Protein AF-A0A376UEA5-F1 (afdb_monomer)

Radius of gyration: 13.56 Å; Cα contacts (8 Å, |Δi|>4): 111; chains: 1; bounding box: 34×28×34 Å

InterPro domains:
  IPR027417 P-loop containing nucleoside triphosphate hydrolase [G3DSA:3.40.50.300] (2-111)
  IPR046453 Phage terminase large subunit GpA, ATPase domain [PF05876] (21-104)
  IPR051220 Tail Fiber Assembly Chaperone [PTHR34413] (2-104)

Secondary structure (DSSP, 8-state):
--HHHHHHHH-EE-GGGSSS-EE----HHHHHHHHHHH-TT---------TTSSHHHHHHHHHHHHHHHH--------SSHHHHHHHIIIIIHHHHHHSHHHHHHTTT-----

Mean predicted aligned error: 4.49 Å

Sequence (113 aa):
MTAVEWADQNYYLPKESSYGEGEWKTLPFQIAIMNCMGNDQVRTVNLIKSARVGYTKMLLGVVGYFIEHKSRNSLLFQPTDSAAEDFMKSHVEATIRNVPCLKDLSHGWVVTS

Organism: Escherichia coli (NCBI:txid562)

Solvent-accessible surface area (backbone atoms only — not comparable to full-atom values): 6962 Å² total; per-residue (Å²): 136,51,27,49,61,45,22,55,74,54,34,44,37,43,62,91,65,37,101,57,63,47,78,41,72,81,50,83,81,46,46,63,56,37,36,48,68,56,32,88,89,48,91,76,86,89,80,92,78,74,84,92,73,54,60,71,56,50,52,51,32,35,48,52,42,36,53,77,75,59,77,53,95,78,86,87,86,54,99,41,69,67,56,37,45,51,42,41,62,48,47,51,52,40,40,35,69,62,17,63,72,49,39,70,71,46,75,85,66,82,84,77,123

Foldseek 3Di:
DALQVQQQVFFWDFPLADPDTGRDDQDPVLVVVLRLLLDPVRPDDDDDDDPPPCVLVSVLSSVVVCVQPPVDDDDDDDPDPVVVVCCCVRPVVSGCVRGVSSVVSCVPDDPDD

Structure (mmCIF, N/CA/C/O backbone):
data_AF-A0A376UEA5-F1
#
_entry.id   AF-A0A376UEA5-F1
#
loop_
_atom_site.group_PDB
_atom_site.id
_atom_site.type_symbol
_atom_site.label_atom_id
_atom_site.label_alt_id
_atom_site.label_comp_id
_atom_site.label_asym_id
_atom_site.label_entity_id
_atom_site.label_seq_id
_atom_site.pdbx_PDB_ins_code
_atom_site.Cartn_x
_atom_site.Cartn_y
_atom_site.Cartn_z
_atom_site.occupancy
_atom_site.B_iso_or_equiv
_atom_site.auth_seq_id
_atom_site.auth_comp_id
_atom_site.auth_asym_id
_atom_site.auth_atom_id
_atom_site.pdbx_PDB_model_num
ATOM 1 N N . MET A 1 1 ? -14.575 1.696 8.497 1.00 88.56 1 MET A N 1
ATOM 2 C CA . MET A 1 1 ? -13.455 2.487 7.965 1.00 88.56 1 MET A CA 1
ATOM 3 C C . MET A 1 1 ? -12.940 1.844 6.689 1.00 88.56 1 MET A C 1
ATOM 5 O O . MET A 1 1 ? -12.747 0.628 6.655 1.00 88.56 1 MET A O 1
ATOM 9 N N . THR A 1 2 ? -12.791 2.646 5.643 1.00 95.38 2 THR A N 1
ATOM 10 C CA . THR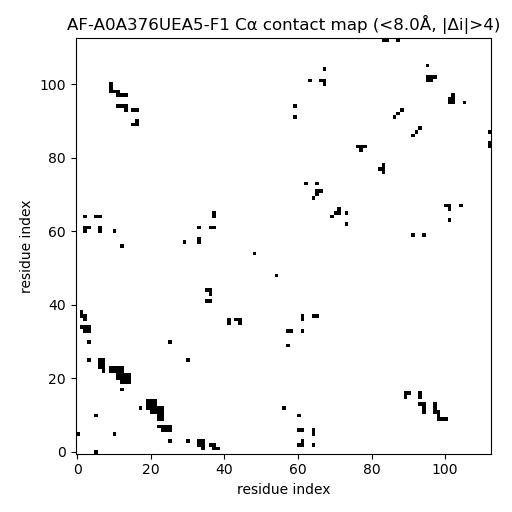 A 1 2 ? -12.214 2.275 4.346 1.00 95.38 2 THR A CA 1
ATOM 11 C C . THR A 1 2 ? -10.689 2.412 4.363 1.00 95.38 2 THR A C 1
ATOM 13 O O . THR A 1 2 ? -10.127 3.027 5.268 1.00 95.38 2 THR A O 1
ATOM 16 N N . ALA A 1 3 ? -10.006 1.856 3.358 1.00 95.69 3 ALA A N 1
ATOM 17 C CA . ALA A 1 3 ? -8.550 1.969 3.260 1.00 95.69 3 ALA A CA 1
ATOM 18 C C . ALA A 1 3 ? -8.085 3.424 3.073 1.00 95.69 3 ALA A C 1
ATOM 20 O O . ALA A 1 3 ? -7.045 3.802 3.602 1.00 95.69 3 ALA A O 1
ATOM 21 N N . VAL A 1 4 ? -8.861 4.244 2.353 1.00 97.75 4 VAL A N 1
ATOM 22 C CA . VAL A 1 4 ? -8.577 5.678 2.174 1.00 97.75 4 VAL A CA 1
ATOM 23 C C . VAL A 1 4 ? -8.725 6.440 3.484 1.00 97.75 4 VAL A C 1
ATOM 25 O O . VAL A 1 4 ? -7.805 7.149 3.869 1.00 97.75 4 VAL A O 1
ATOM 28 N N . GLU A 1 5 ? -9.844 6.250 4.191 1.00 97.12 5 GLU A N 1
ATOM 29 C CA . GLU A 1 5 ? -10.076 6.902 5.489 1.00 97.12 5 GLU A CA 1
ATOM 30 C C . GLU A 1 5 ? -8.965 6.565 6.485 1.00 97.12 5 GLU A C 1
ATOM 32 O O . GLU A 1 5 ? -8.466 7.450 7.172 1.00 97.12 5 GLU A O 1
ATOM 37 N N . TRP A 1 6 ? -8.537 5.301 6.521 1.00 96.00 6 TRP A N 1
ATOM 38 C CA . TRP A 1 6 ? -7.428 4.884 7.369 1.00 96.00 6 TRP A CA 1
ATOM 39 C C . TRP A 1 6 ? -6.109 5.547 6.965 1.00 96.00 6 TRP A C 1
ATOM 41 O O . TRP A 1 6 ? -5.380 6.034 7.828 1.00 96.00 6 TRP A O 1
ATOM 51 N N . ALA A 1 7 ? -5.801 5.575 5.665 1.00 96.50 7 ALA A N 1
ATOM 52 C CA . ALA A 1 7 ? -4.549 6.131 5.171 1.00 96.50 7 ALA A CA 1
ATOM 53 C C . ALA A 1 7 ? -4.460 7.644 5.409 1.00 96.50 7 ALA A C 1
ATOM 55 O O . ALA A 1 7 ? -3.429 8.115 5.872 1.00 96.50 7 ALA A O 1
ATOM 56 N N . ASP A 1 8 ? -5.535 8.392 5.156 1.00 96.44 8 ASP A N 1
ATOM 57 C CA . ASP A 1 8 ? -5.577 9.839 5.400 1.00 96.44 8 ASP A CA 1
ATOM 58 C C . ASP A 1 8 ? -5.491 10.191 6.899 1.00 96.44 8 ASP A C 1
ATOM 60 O O . ASP A 1 8 ? -5.098 11.300 7.243 1.00 96.44 8 ASP A O 1
ATOM 64 N N . GLN A 1 9 ? -5.849 9.265 7.797 1.00 95.25 9 GLN A N 1
ATOM 65 C CA . GLN A 1 9 ? -5.773 9.472 9.250 1.00 95.25 9 GLN A CA 1
ATOM 66 C C . GLN A 1 9 ? -4.441 9.035 9.870 1.00 95.25 9 GLN A C 1
ATOM 68 O O . GLN A 1 9 ? -4.008 9.633 10.850 1.00 95.25 9 GLN A O 1
ATOM 73 N N . ASN A 1 10 ? -3.814 7.978 9.345 1.00 93.62 10 ASN A N 1
ATOM 74 C CA . ASN A 1 10 ? -2.708 7.296 10.029 1.00 93.62 10 ASN A CA 1
ATOM 75 C C . ASN A 1 10 ? -1.412 7.251 9.218 1.00 93.62 10 ASN A C 1
ATOM 77 O O . ASN A 1 10 ? -0.335 7.070 9.787 1.00 93.62 10 ASN A O 1
ATOM 81 N N . TYR A 1 11 ? -1.485 7.351 7.889 1.00 92.62 11 TYR A N 1
ATOM 82 C CA . TYR A 1 11 ? -0.335 7.080 7.041 1.00 92.62 11 TYR A CA 1
ATOM 83 C C . TYR A 1 11 ? 0.574 8.307 6.925 1.00 92.62 11 TYR A C 1
ATOM 85 O O . TYR A 1 11 ? 0.144 9.407 6.578 1.00 92.62 11 TYR A O 1
ATOM 93 N N . TYR A 1 12 ? 1.865 8.098 7.171 1.00 90.31 12 TYR A N 1
ATOM 94 C CA . TYR A 1 12 ? 2.893 9.127 7.075 1.00 90.31 12 TYR A CA 1
ATOM 95 C C . TYR A 1 12 ? 3.890 8.770 5.975 1.00 90.31 12 TYR A C 1
ATOM 97 O O . TYR A 1 12 ? 4.299 7.615 5.842 1.00 90.31 12 TYR A O 1
ATOM 105 N N . LEU A 1 13 ? 4.284 9.755 5.172 1.00 89.94 13 LEU A N 1
ATOM 106 C CA . LEU A 1 13 ? 5.271 9.613 4.108 1.00 89.94 13 LEU A CA 1
ATOM 107 C C . LEU A 1 13 ? 6.688 9.747 4.686 1.00 89.94 13 LEU A C 1
ATOM 109 O O . LEU A 1 13 ? 7.088 10.859 5.034 1.00 89.94 13 LEU A O 1
ATOM 113 N N . PRO A 1 14 ? 7.484 8.658 4.748 1.00 81.31 14 PRO A N 1
ATOM 114 C CA . PRO A 1 14 ? 8.836 8.719 5.295 1.00 81.31 14 PRO A CA 1
ATOM 115 C C . PRO A 1 14 ? 9.752 9.532 4.384 1.00 81.31 14 PRO A C 1
ATOM 117 O O . PRO A 1 14 ? 9.728 9.332 3.162 1.00 81.31 14 PRO A O 1
ATOM 120 N N . LYS A 1 15 ? 10.592 10.388 4.970 1.00 81.06 15 LYS A N 1
ATOM 121 C CA . LYS A 1 15 ? 11.553 11.232 4.247 1.00 81.06 15 LYS A CA 1
ATOM 122 C C . LYS A 1 15 ? 12.559 10.419 3.440 1.00 81.06 15 LYS A C 1
ATOM 124 O O . LYS A 1 15 ? 12.879 10.785 2.314 1.00 81.06 15 LYS A O 1
ATOM 129 N N . GLU A 1 16 ? 13.028 9.300 3.989 1.00 77.31 16 GLU A N 1
ATOM 130 C CA . GLU A 1 16 ? 14.011 8.429 3.341 1.00 77.31 16 GLU A CA 1
ATOM 131 C C . GLU A 1 16 ? 13.506 7.776 2.046 1.00 77.31 16 GLU A C 1
ATOM 133 O O . GLU A 1 16 ? 14.310 7.312 1.241 1.00 77.31 16 GLU A O 1
ATOM 138 N N . SER A 1 17 ? 12.188 7.731 1.820 1.00 76.12 17 SER A N 1
ATOM 139 C CA . SER A 1 17 ? 11.618 6.987 0.693 1.00 76.12 17 SER A CA 1
ATOM 140 C C . SER A 1 17 ? 10.449 7.670 -0.006 1.00 76.12 17 SER A C 1
ATOM 142 O O . SER A 1 17 ? 9.648 7.013 -0.685 1.00 76.12 17 SER A O 1
ATOM 144 N N . SER A 1 18 ? 10.344 8.988 0.157 1.00 76.00 18 SER A N 1
ATOM 145 C CA . SER A 1 18 ? 9.308 9.828 -0.445 1.00 76.00 18 SER A CA 1
ATOM 146 C C . SER A 1 18 ? 9.922 11.137 -0.942 1.00 76.00 18 SER A C 1
ATOM 148 O O . SER A 1 18 ? 10.850 11.664 -0.340 1.00 76.00 18 SER A O 1
ATOM 150 N N . TYR A 1 19 ? 9.389 11.687 -2.038 1.00 71.56 19 TYR A N 1
ATOM 151 C CA . TYR A 1 19 ? 9.828 12.994 -2.555 1.00 71.56 19 TYR A CA 1
ATOM 152 C C . TYR A 1 19 ? 9.456 14.162 -1.625 1.00 71.56 19 TYR A C 1
ATOM 154 O O . TYR A 1 19 ? 10.072 15.221 -1.701 1.00 71.56 19 TYR A O 1
ATOM 162 N N . GLY A 1 20 ? 8.456 13.967 -0.763 1.00 75.31 20 GLY A N 1
ATOM 163 C CA . GLY A 1 20 ? 8.074 14.877 0.310 1.00 75.31 20 GLY A CA 1
ATOM 164 C C . GLY A 1 20 ? 7.757 14.082 1.573 1.00 75.31 20 GLY A C 1
ATOM 165 O O . GLY A 1 20 ? 7.213 12.980 1.486 1.00 75.31 20 GLY A O 1
ATOM 166 N N . GLU A 1 21 ? 8.138 14.638 2.717 1.00 83.56 21 GLU A N 1
ATOM 167 C CA . GLU A 1 21 ? 7.830 14.129 4.055 1.00 83.56 21 GLU A CA 1
ATOM 168 C C . GLU A 1 21 ? 6.534 14.775 4.558 1.00 83.56 21 GLU A C 1
ATOM 170 O O . GLU A 1 21 ? 6.292 15.956 4.290 1.00 83.56 21 GLU A O 1
ATOM 175 N N . GLY A 1 22 ? 5.701 14.014 5.268 1.00 87.75 22 GLY A N 1
ATOM 176 C CA . GLY A 1 22 ? 4.481 14.544 5.873 1.00 87.75 22 GLY A CA 1
ATOM 177 C C . GLY A 1 22 ? 3.308 13.575 5.878 1.00 87.75 22 GLY A C 1
ATOM 178 O O . GLY A 1 22 ? 3.428 12.405 5.512 1.00 87.75 22 GLY A O 1
ATOM 179 N N . GLU A 1 23 ? 2.157 14.090 6.291 1.00 91.00 23 GLU A N 1
ATOM 180 C CA . GLU A 1 23 ? 0.898 13.348 6.293 1.00 91.00 23 GLU A CA 1
ATOM 181 C C . GLU A 1 23 ? 0.493 12.964 4.868 1.00 91.00 23 GLU A C 1
ATOM 183 O O . GLU A 1 23 ? 0.584 13.757 3.922 1.00 91.00 23 GLU A O 1
ATOM 188 N N . TRP A 1 24 ? 0.048 11.721 4.708 1.00 93.69 24 TRP A N 1
ATOM 189 C CA . TRP A 1 24 ? -0.541 11.284 3.457 1.00 93.69 24 TRP A CA 1
ATOM 190 C C . TRP A 1 24 ? -1.851 12.020 3.197 1.00 93.69 24 TRP A C 1
ATOM 192 O O . TRP A 1 24 ? -2.693 12.165 4.077 1.00 93.69 24 TRP A O 1
ATOM 202 N N . LYS A 1 25 ? -2.038 12.435 1.945 1.00 94.81 25 LYS A N 1
ATOM 203 C CA . LYS A 1 25 ? -3.314 12.945 1.459 1.00 94.81 25 LYS A CA 1
ATOM 204 C C . LYS A 1 25 ? -3.669 12.253 0.159 1.00 94.81 25 LYS A C 1
ATOM 206 O O . LYS A 1 25 ? -3.005 12.453 -0.861 1.00 94.81 25 LYS A O 1
ATOM 211 N N . THR A 1 26 ? -4.736 11.470 0.196 1.00 97.00 26 THR A N 1
ATOM 212 C CA . THR A 1 26 ? -5.215 10.724 -0.961 1.00 97.00 26 THR A CA 1
ATOM 213 C C . THR A 1 26 ? -5.643 11.686 -2.069 1.00 97.00 26 THR A C 1
ATOM 215 O O . THR A 1 26 ? -6.501 12.553 -1.891 1.00 97.00 26 THR A O 1
ATOM 218 N N . LEU A 1 27 ? -5.045 11.537 -3.251 1.00 96.62 27 LEU A N 1
ATOM 219 C CA . LEU A 1 27 ? -5.441 12.296 -4.435 1.00 96.62 27 LEU A CA 1
ATOM 220 C C . LEU A 1 27 ? -6.747 11.729 -5.016 1.00 96.62 27 LEU A C 1
ATOM 222 O O . LEU A 1 27 ? -6.969 10.521 -4.933 1.00 96.62 27 LEU A O 1
ATOM 226 N N . PRO A 1 28 ? -7.583 12.537 -5.700 1.00 97.56 28 PRO A N 1
ATOM 227 C CA . PRO A 1 28 ? -8.899 12.091 -6.170 1.00 97.56 28 PRO A CA 1
ATOM 228 C C . PRO A 1 28 ? -8.893 10.783 -6.978 1.00 97.56 28 PRO A C 1
ATOM 230 O O . PRO A 1 28 ? -9.752 9.928 -6.781 1.00 97.56 28 PRO A O 1
ATOM 233 N N . PHE A 1 29 ? -7.895 10.581 -7.845 1.00 95.94 29 PHE A N 1
ATOM 234 C CA . PHE A 1 29 ? -7.794 9.361 -8.656 1.00 95.94 29 PHE A CA 1
ATOM 235 C C . PHE A 1 29 ? -7.385 8.118 -7.847 1.00 95.94 29 PHE A C 1
ATOM 237 O O . PHE A 1 29 ? -7.646 6.995 -8.270 1.00 95.94 29 PHE A O 1
ATOM 244 N N . GLN A 1 30 ? -6.733 8.304 -6.698 1.00 97.69 30 GLN A N 1
ATOM 245 C CA . GLN A 1 30 ? -6.247 7.221 -5.844 1.00 97.69 30 GLN A CA 1
ATOM 246 C C . GLN A 1 30 ? -7.379 6.615 -5.007 1.00 97.69 30 GLN A C 1
ATOM 248 O O . GLN A 1 30 ? -7.320 5.431 -4.683 1.00 97.69 30 GLN A O 1
ATOM 253 N N . ILE A 1 31 ? -8.432 7.395 -4.720 1.00 97.94 31 ILE A N 1
ATOM 254 C CA . ILE A 1 31 ? -9.534 7.017 -3.822 1.00 97.94 31 ILE A CA 1
ATOM 255 C C . ILE A 1 31 ? -10.166 5.688 -4.241 1.00 97.94 31 ILE A C 1
ATOM 257 O O . ILE A 1 31 ? -10.224 4.739 -3.458 1.00 97.94 31 ILE A O 1
ATOM 261 N N . ALA A 1 32 ? -10.625 5.605 -5.493 1.00 97.50 32 ALA A N 1
ATOM 262 C CA . ALA A 1 32 ? -11.276 4.404 -6.003 1.00 97.50 32 ALA A CA 1
ATOM 263 C C . ALA A 1 32 ? -10.319 3.204 -6.001 1.00 97.50 32 ALA A C 1
ATOM 265 O O . ALA A 1 32 ? -10.698 2.118 -5.579 1.00 97.50 32 ALA A O 1
ATOM 266 N N . ILE A 1 33 ? -9.061 3.411 -6.402 1.00 97.81 33 ILE A N 1
ATOM 267 C CA . ILE A 1 33 ? -8.053 2.348 -6.485 1.00 97.81 33 ILE A CA 1
ATOM 268 C C . ILE A 1 33 ? -7.791 1.761 -5.092 1.00 97.81 33 ILE A C 1
ATOM 270 O O . ILE A 1 33 ? -7.879 0.549 -4.911 1.00 97.81 33 ILE A O 1
ATOM 274 N N . MET A 1 34 ? -7.511 2.604 -4.095 1.00 98.06 34 MET A N 1
ATOM 275 C CA . MET A 1 34 ? -7.215 2.170 -2.724 1.00 98.06 34 MET A CA 1
ATOM 276 C C . MET A 1 34 ? -8.413 1.494 -2.061 1.00 98.06 34 MET A C 1
ATOM 278 O O . MET A 1 34 ? -8.257 0.438 -1.449 1.00 98.06 34 MET A O 1
ATOM 282 N N . ASN A 1 35 ? -9.616 2.041 -2.232 1.00 97.81 35 ASN A N 1
ATOM 283 C CA . ASN A 1 35 ? -10.819 1.419 -1.687 1.00 97.81 35 ASN A CA 1
ATOM 284 C C . ASN A 1 35 ? -11.152 0.095 -2.377 1.00 97.81 35 ASN A C 1
ATOM 286 O O . ASN A 1 35 ? -11.575 -0.833 -1.696 1.00 97.81 35 ASN A O 1
ATOM 290 N N . CYS A 1 36 ? -10.907 -0.041 -3.684 1.00 97.81 36 CYS A N 1
ATOM 291 C CA . CYS A 1 36 ? -11.001 -1.333 -4.361 1.00 97.81 36 CYS A CA 1
ATOM 292 C C . CYS A 1 36 ? -9.985 -2.335 -3.804 1.00 97.81 36 CYS A C 1
ATOM 294 O O . CYS A 1 36 ? -10.358 -3.474 -3.550 1.00 97.81 36 CYS A O 1
ATOM 296 N N . MET A 1 37 ? -8.734 -1.922 -3.573 1.00 96.06 37 MET A N 1
ATOM 297 C CA . MET A 1 37 ? -7.713 -2.803 -2.996 1.00 96.06 37 MET A CA 1
ATOM 298 C C . MET A 1 37 ? -8.083 -3.262 -1.576 1.00 96.06 37 MET A C 1
ATOM 300 O O . MET A 1 37 ? -7.874 -4.423 -1.255 1.00 96.06 37 MET A O 1
ATOM 304 N N . GLY A 1 38 ? -8.656 -2.388 -0.740 1.00 93.94 38 GLY A N 1
ATOM 305 C CA . GLY A 1 38 ? -9.026 -2.698 0.650 1.00 93.94 38 GLY A CA 1
ATOM 306 C C . GLY A 1 38 ? -10.364 -3.431 0.854 1.00 93.94 38 GLY A C 1
ATOM 307 O O . GLY A 1 38 ? -10.680 -3.829 1.983 1.00 93.94 38 GLY A O 1
ATOM 308 N N . ASN A 1 39 ? -11.171 -3.591 -0.199 1.00 94.12 39 ASN A N 1
ATOM 309 C CA . ASN A 1 39 ? -12.532 -4.126 -0.116 1.00 94.12 39 ASN A CA 1
ATOM 31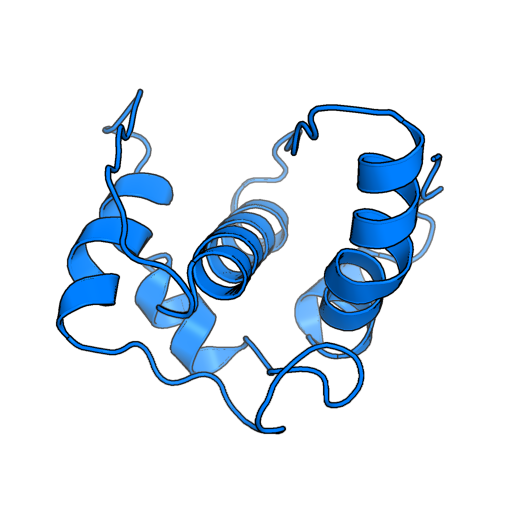0 C C . ASN A 1 39 ? -12.564 -5.655 -0.270 1.00 94.12 39 ASN A C 1
ATOM 312 O O . ASN A 1 39 ? -12.121 -6.197 -1.276 1.00 94.12 39 ASN A O 1
ATOM 316 N N . ASP A 1 40 ? -13.179 -6.352 0.689 1.00 91.38 40 ASP A N 1
ATOM 317 C CA . ASP A 1 40 ? -13.271 -7.822 0.696 1.00 91.38 40 ASP A CA 1
ATOM 318 C C . ASP A 1 40 ? -14.154 -8.409 -0.409 1.00 91.38 40 ASP A C 1
ATOM 320 O O . ASP A 1 40 ? -14.024 -9.585 -0.739 1.00 91.38 40 ASP A O 1
ATOM 324 N N . GLN A 1 41 ? -15.039 -7.604 -0.995 1.00 95.00 41 GLN A N 1
ATOM 325 C CA . GLN A 1 41 ? -15.851 -8.009 -2.144 1.00 95.00 41 GLN A CA 1
ATOM 326 C C . GLN A 1 41 ? -15.045 -8.005 -3.452 1.00 95.00 41 GLN A C 1
ATOM 328 O O . GLN A 1 41 ? -15.486 -8.565 -4.455 1.00 95.00 41 GLN A O 1
ATOM 333 N N . VAL A 1 42 ? -13.861 -7.382 -3.465 1.00 96.12 42 VAL A N 1
ATOM 334 C CA . VAL A 1 42 ? -12.997 -7.288 -4.643 1.00 96.12 42 VAL A CA 1
ATOM 335 C C . VAL A 1 42 ? -11.837 -8.264 -4.490 1.00 96.12 42 VAL A C 1
ATOM 337 O O . VAL A 1 42 ? -10.878 -8.027 -3.766 1.00 96.12 42 VAL A O 1
ATOM 340 N N . ARG A 1 43 ? -11.904 -9.381 -5.219 1.00 95.00 43 ARG A N 1
ATOM 341 C CA . ARG A 1 43 ? -10.847 -10.404 -5.191 1.00 95.00 43 ARG A CA 1
ATOM 342 C C . ARG A 1 43 ? -9.566 -9.963 -5.906 1.00 95.00 43 ARG A C 1
ATOM 344 O O . ARG A 1 43 ? -8.477 -10.397 -5.540 1.00 95.00 43 ARG A O 1
ATOM 351 N N . THR A 1 44 ? -9.683 -9.183 -6.979 1.00 96.19 44 THR A N 1
ATOM 352 C CA . THR A 1 44 ? -8.547 -8.855 -7.851 1.00 96.19 44 THR A CA 1
ATOM 353 C C . THR A 1 44 ? -8.680 -7.440 -8.391 1.00 96.19 44 THR A C 1
ATOM 355 O O . THR A 1 44 ? -9.713 -7.080 -8.949 1.00 96.19 44 THR A O 1
ATOM 358 N N . VAL A 1 45 ? -7.607 -6.660 -8.257 1.00 96.25 45 VAL A N 1
ATOM 359 C CA . VAL A 1 45 ? -7.476 -5.315 -8.823 1.00 96.25 45 VAL A CA 1
ATOM 360 C C . VAL A 1 45 ? -6.310 -5.334 -9.803 1.00 96.25 45 VAL A C 1
ATOM 362 O O . VAL A 1 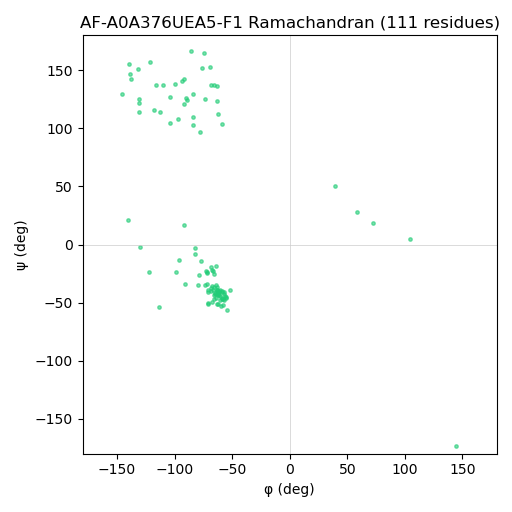45 ? -5.170 -5.553 -9.404 1.00 96.25 45 VAL A O 1
ATOM 365 N N . ASN A 1 46 ? -6.594 -5.104 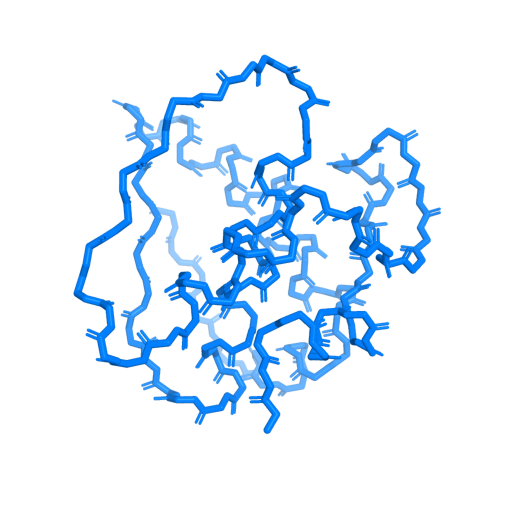-11.084 1.00 96.69 46 ASN A N 1
ATOM 366 C CA . ASN A 1 46 ? -5.573 -4.932 -12.114 1.00 96.69 46 ASN A CA 1
ATOM 367 C C . ASN A 1 46 ? -5.464 -3.446 -12.446 1.00 96.69 46 ASN A C 1
ATOM 369 O O . ASN A 1 46 ? -6.470 -2.814 -12.767 1.00 96.69 46 ASN A O 1
ATOM 373 N N . LEU A 1 47 ? -4.256 -2.890 -12.380 1.00 94.25 47 LEU A N 1
ATOM 374 C CA . LEU A 1 47 ? -4.020 -1.474 -12.636 1.00 94.25 47 LEU A CA 1
ATOM 375 C C . LEU A 1 47 ? -2.863 -1.289 -13.616 1.00 94.25 47 LEU A C 1
ATOM 377 O O . LEU A 1 47 ? -1.724 -1.653 -13.329 1.00 94.25 47 LEU A O 1
ATOM 381 N N . ILE A 1 48 ? -3.146 -0.632 -14.737 1.00 95.94 48 ILE A N 1
ATOM 382 C CA . ILE A 1 48 ? -2.115 -0.024 -15.578 1.00 95.94 48 ILE A CA 1
ATOM 383 C C . ILE A 1 48 ? -1.908 1.396 -15.060 1.00 95.94 48 ILE A C 1
ATOM 385 O O . ILE A 1 48 ? -2.860 2.167 -14.947 1.00 95.94 48 ILE A O 1
ATOM 389 N N . LYS A 1 49 ? -0.666 1.740 -14.717 1.00 93.38 49 LYS A N 1
ATOM 390 C CA . LYS A 1 49 ? -0.329 3.035 -14.118 1.00 93.38 49 LYS A CA 1
ATOM 391 C C . LYS A 1 49 ? 0.854 3.696 -14.809 1.00 93.38 49 LYS A C 1
ATOM 393 O O . LYS A 1 49 ? 1.774 3.024 -15.276 1.00 93.38 49 LYS A O 1
ATOM 398 N N . SER A 1 50 ? 0.865 5.023 -14.775 1.00 94.69 50 SER A N 1
ATOM 399 C CA . SER A 1 50 ? 2.017 5.845 -15.157 1.00 94.69 50 SER A CA 1
ATOM 400 C C . SER A 1 50 ? 3.114 5.819 -14.084 1.00 94.69 50 SER A C 1
ATOM 402 O O . SER A 1 50 ? 2.900 5.417 -12.937 1.00 94.69 50 SER A O 1
ATOM 404 N N . ALA A 1 51 ? 4.324 6.256 -14.429 1.00 92.50 51 ALA A N 1
ATOM 405 C CA . ALA A 1 51 ? 5.403 6.406 -13.452 1.00 92.50 51 ALA A CA 1
ATOM 406 C C . ALA A 1 51 ? 5.130 7.561 -12.467 1.00 92.50 51 ALA A C 1
ATOM 408 O O . ALA A 1 51 ? 4.471 8.536 -12.812 1.00 92.50 51 ALA A O 1
ATOM 409 N N . ARG A 1 52 ? 5.684 7.463 -11.248 1.00 89.50 52 ARG A N 1
ATOM 410 C CA . ARG A 1 52 ? 5.681 8.524 -10.213 1.00 89.50 52 ARG A CA 1
ATOM 411 C C . ARG A 1 52 ? 4.300 9.023 -9.749 1.00 89.50 52 ARG A C 1
ATOM 413 O O . ARG A 1 52 ? 4.181 10.134 -9.259 1.00 89.50 52 ARG A O 1
ATOM 420 N N . VAL A 1 53 ? 3.272 8.178 -9.812 1.00 93.00 53 VAL A N 1
ATOM 421 C CA . VAL A 1 53 ? 1.901 8.504 -9.352 1.00 93.00 53 VAL A CA 1
ATOM 422 C C . VAL A 1 53 ? 1.616 8.119 -7.889 1.00 93.00 53 VAL A C 1
ATOM 424 O O . VAL A 1 53 ? 0.464 7.975 -7.487 1.00 93.00 53 VAL A O 1
ATOM 427 N N . GLY A 1 54 ? 2.659 7.867 -7.092 1.00 92.50 54 GLY A N 1
ATOM 428 C CA . GLY A 1 54 ? 2.508 7.439 -5.695 1.00 92.50 54 GLY A CA 1
ATOM 429 C C . GLY A 1 54 ? 2.021 5.994 -5.509 1.00 92.50 54 GLY A C 1
ATOM 430 O O . GLY A 1 54 ? 1.570 5.646 -4.425 1.00 92.50 54 GLY A O 1
ATOM 431 N N . TYR A 1 55 ? 2.129 5.138 -6.535 1.00 94.38 55 TYR A N 1
ATOM 432 C CA . TYR A 1 55 ? 1.610 3.760 -6.499 1.00 94.38 55 TYR A CA 1
ATOM 433 C C . TYR A 1 55 ? 2.138 2.928 -5.325 1.00 94.38 55 TYR A C 1
ATOM 435 O O . TYR A 1 55 ? 1.358 2.313 -4.606 1.00 94.38 55 TYR A O 1
ATOM 443 N N . THR A 1 56 ? 3.447 2.974 -5.072 1.00 93.00 56 THR A N 1
ATOM 444 C CA . THR A 1 56 ? 4.062 2.274 -3.937 1.00 93.00 56 THR A CA 1
ATOM 445 C C . THR A 1 56 ? 3.451 2.691 -2.600 1.00 93.00 56 THR A C 1
ATOM 447 O O . THR A 1 56 ? 3.197 1.850 -1.746 1.00 93.00 56 THR A O 1
ATOM 450 N N . LYS A 1 57 ? 3.175 3.987 -2.419 1.00 93.69 57 LYS A N 1
ATOM 451 C CA . LYS A 1 57 ? 2.604 4.510 -1.175 1.00 93.69 57 LYS A CA 1
ATOM 452 C C . LYS A 1 57 ? 1.127 4.141 -1.030 1.00 93.69 57 LYS A C 1
ATOM 454 O O . LYS A 1 57 ? 0.722 3.798 0.072 1.00 93.69 57 LYS A O 1
ATOM 459 N N . MET A 1 58 ? 0.372 4.081 -2.132 1.00 95.94 58 MET A N 1
ATOM 460 C CA . MET A 1 58 ? -0.981 3.510 -2.115 1.00 95.94 58 MET A CA 1
ATOM 461 C C . MET A 1 58 ? -0.975 2.051 -1.636 1.00 95.94 58 MET A C 1
ATOM 463 O O . MET A 1 58 ? -1.775 1.699 -0.775 1.00 95.94 58 MET A O 1
ATOM 467 N N . LEU A 1 59 ? -0.068 1.212 -2.157 1.00 95.06 59 LEU A N 1
ATOM 468 C CA . LEU A 1 59 ? 0.039 -0.193 -1.742 1.00 95.06 59 LEU A CA 1
ATOM 469 C C . LEU A 1 59 ? 0.367 -0.323 -0.253 1.00 95.06 59 LEU A C 1
ATOM 471 O O . LEU A 1 59 ? -0.303 -1.067 0.455 1.00 95.06 59 LEU A O 1
ATOM 475 N N . LEU A 1 60 ? 1.362 0.419 0.233 1.00 94.38 60 LEU A N 1
ATOM 476 C CA . LEU A 1 60 ? 1.765 0.377 1.640 1.00 94.38 60 LEU A CA 1
ATOM 477 C C . LEU A 1 60 ? 0.675 0.907 2.577 1.00 94.38 60 LEU A C 1
ATOM 479 O O . LEU A 1 60 ? 0.480 0.336 3.645 1.00 94.38 60 LEU A O 1
ATOM 483 N N . GLY A 1 61 ? -0.073 1.938 2.169 1.00 94.69 61 GLY A N 1
ATOM 484 C CA . GLY A 1 61 ? -1.235 2.418 2.917 1.00 94.69 61 GLY A CA 1
ATOM 485 C C . GLY A 1 61 ? -2.316 1.341 3.047 1.00 94.69 61 GLY A C 1
ATOM 486 O O . GLY A 1 61 ? -2.835 1.105 4.134 1.00 94.69 61 GLY A O 1
ATOM 487 N N . VAL A 1 62 ? -2.607 0.608 1.968 1.00 95.12 62 VAL A N 1
ATOM 488 C CA . VAL A 1 62 ? -3.571 -0.505 2.014 1.00 95.12 62 VAL A CA 1
ATOM 489 C C . VAL A 1 62 ? -3.051 -1.683 2.845 1.00 95.12 62 VAL A C 1
ATOM 491 O O . VAL A 1 62 ? -3.814 -2.278 3.604 1.00 95.12 62 VAL A O 1
ATOM 494 N N . VAL A 1 63 ? -1.762 -2.018 2.744 1.00 93.12 63 VAL A N 1
ATOM 495 C CA . VAL A 1 63 ? -1.146 -3.066 3.575 1.00 93.12 63 VAL A CA 1
ATOM 496 C C . VAL A 1 63 ? -1.195 -2.685 5.054 1.00 93.12 63 VAL A C 1
ATOM 498 O O . VAL A 1 63 ? -1.560 -3.522 5.875 1.00 93.12 63 VAL A O 1
ATOM 501 N N . GLY A 1 64 ? -0.911 -1.427 5.397 1.00 92.44 64 GLY A N 1
ATOM 502 C CA . GLY A 1 64 ? -1.050 -0.917 6.761 1.00 92.44 64 GLY A CA 1
ATOM 503 C C . GLY A 1 64 ? -2.479 -1.058 7.289 1.00 92.44 64 GLY A C 1
ATOM 504 O O . GLY A 1 64 ? -2.689 -1.620 8.363 1.00 92.44 64 GLY A O 1
ATOM 505 N N . TYR A 1 65 ? -3.471 -0.682 6.477 1.00 93.81 65 TYR A N 1
ATOM 506 C CA . TYR A 1 65 ? -4.880 -0.910 6.793 1.00 93.81 65 TYR A CA 1
ATOM 507 C C . TYR A 1 65 ? -5.183 -2.395 7.063 1.00 93.81 65 TYR A C 1
ATOM 509 O O . TYR A 1 65 ? -5.870 -2.716 8.034 1.00 93.81 65 TYR A O 1
ATOM 517 N N . PHE A 1 66 ? -4.658 -3.318 6.250 1.00 91.81 66 PHE A N 1
ATOM 518 C CA . PHE A 1 66 ? -4.852 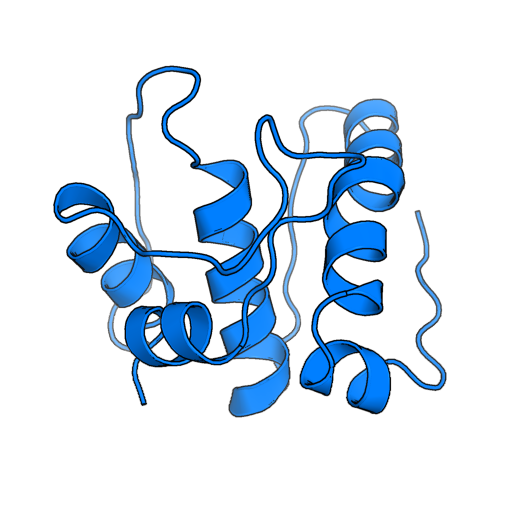-4.758 6.456 1.00 91.81 66 PHE A CA 1
ATOM 519 C C . PHE A 1 66 ? -4.184 -5.303 7.712 1.00 91.81 66 PHE A C 1
ATOM 521 O O . PHE A 1 66 ? -4.779 -6.161 8.370 1.00 91.81 66 PHE A O 1
ATOM 528 N N . ILE A 1 67 ? -2.981 -4.827 8.030 1.00 89.50 67 ILE A N 1
ATOM 529 C CA . ILE A 1 67 ? -2.262 -5.197 9.247 1.00 89.50 67 ILE A CA 1
ATOM 530 C C . ILE A 1 67 ? -3.108 -4.845 10.468 1.00 89.50 67 ILE A C 1
ATOM 532 O O . ILE A 1 67 ? -3.355 -5.712 11.301 1.00 89.50 67 ILE A O 1
ATOM 536 N N . GLU A 1 68 ? -3.589 -3.604 10.547 1.00 89.06 68 GLU A N 1
ATOM 537 C CA . GLU A 1 68 ? -4.326 -3.138 11.721 1.00 89.06 68 GLU A CA 1
ATOM 538 C C . GLU A 1 68 ? -5.718 -3.773 11.830 1.00 89.06 68 GLU A C 1
ATOM 540 O O . GLU A 1 68 ? -6.145 -4.155 12.916 1.00 89.06 68 GLU A O 1
ATOM 545 N N . HIS A 1 69 ? -6.436 -3.912 10.714 1.00 86.12 69 HIS A N 1
ATOM 546 C CA . HIS A 1 69 ? -7.864 -4.241 10.765 1.00 86.12 69 HIS A CA 1
ATOM 547 C C . HIS A 1 69 ? -8.182 -5.710 10.551 1.00 86.12 69 HIS A C 1
ATOM 549 O O . HIS A 1 69 ? -9.285 -6.146 10.886 1.00 86.12 69 HIS A O 1
ATOM 555 N N . LYS A 1 70 ? -7.297 -6.462 9.891 1.00 74.19 70 LYS A N 1
ATOM 556 C CA . LYS A 1 70 ? -7.680 -7.765 9.338 1.00 74.19 70 LYS A CA 1
ATOM 557 C C . LYS A 1 70 ? -6.734 -8.910 9.685 1.00 74.19 70 LYS A C 1
ATOM 559 O O . LYS A 1 70 ? -7.047 -10.028 9.281 1.00 74.19 70 LYS A O 1
ATOM 564 N N . SER A 1 71 ? -5.632 -8.670 10.406 1.00 68.25 71 SER A N 1
ATOM 565 C CA . SER A 1 71 ? -4.621 -9.685 10.765 1.00 68.25 71 SER A CA 1
ATOM 566 C C . SER A 1 71 ? -4.348 -10.672 9.620 1.00 68.25 71 SER A C 1
ATOM 568 O O . SER A 1 71 ? -4.452 -11.889 9.783 1.00 68.25 71 SER A O 1
ATOM 570 N N . ARG A 1 72 ? -4.089 -10.142 8.415 1.00 70.62 72 ARG A N 1
ATOM 571 C CA . ARG A 1 72 ? -3.910 -10.942 7.193 1.00 70.62 72 ARG A CA 1
ATOM 572 C C . ARG A 1 72 ? -2.443 -11.122 6.859 1.00 70.62 72 ARG A C 1
ATOM 574 O O . ARG A 1 72 ? -1.688 -10.152 6.837 1.00 70.62 72 ARG A O 1
ATOM 581 N N . ASN A 1 73 ? -2.093 -12.339 6.447 1.00 79.06 73 ASN A N 1
ATOM 582 C CA . ASN A 1 73 ? -0.835 -12.586 5.753 1.00 79.06 73 ASN A CA 1
ATOM 583 C C . ASN A 1 73 ? -0.836 -11.793 4.443 1.00 79.06 73 ASN A C 1
ATOM 585 O O . ASN A 1 73 ? -1.634 -12.061 3.543 1.00 79.06 73 ASN A O 1
ATOM 589 N N . SER A 1 74 ? 0.039 -10.795 4.371 1.00 84.19 74 SER A N 1
ATOM 590 C CA . SER A 1 74 ? 0.205 -9.922 3.212 1.00 84.19 74 SER A CA 1
ATOM 591 C C . SER A 1 74 ? 1.542 -10.227 2.555 1.00 84.19 74 SER A C 1
ATOM 593 O O . SER A 1 74 ? 2.540 -10.413 3.246 1.00 84.19 74 SER A O 1
ATOM 595 N N . LEU A 1 75 ? 1.561 -10.281 1.226 1.00 89.44 75 LEU A N 1
ATOM 596 C CA . LEU A 1 75 ? 2.756 -10.602 0.455 1.00 89.44 75 LEU A CA 1
ATOM 597 C C . LEU A 1 75 ? 2.939 -9.573 -0.657 1.00 89.44 75 LEU A C 1
ATOM 599 O O . LEU A 1 75 ? 2.026 -9.335 -1.449 1.00 89.44 75 LEU A O 1
ATOM 603 N N . LEU A 1 76 ? 4.119 -8.958 -0.696 1.00 90.44 76 LEU A N 1
ATOM 604 C CA . LEU A 1 76 ? 4.532 -8.024 -1.738 1.00 90.44 76 LEU A CA 1
ATOM 605 C C . LEU A 1 76 ? 5.664 -8.677 -2.528 1.00 90.44 76 LEU A C 1
ATOM 607 O O . LEU A 1 76 ? 6.738 -8.917 -1.989 1.00 90.44 76 LEU A O 1
ATOM 611 N N . PHE A 1 77 ? 5.410 -8.983 -3.798 1.00 91.50 77 PHE A N 1
ATOM 612 C CA . PHE A 1 77 ? 6.397 -9.607 -4.675 1.00 9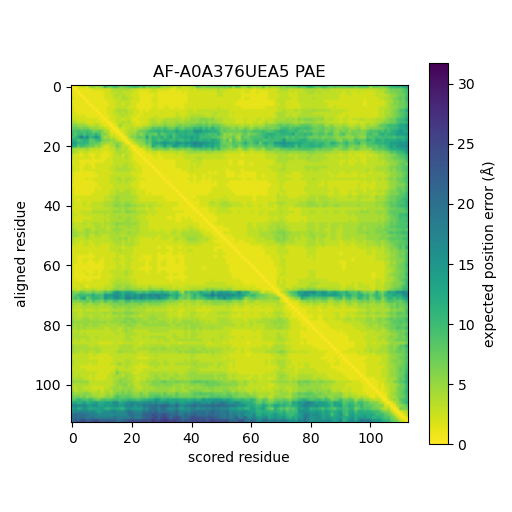1.50 77 PHE A CA 1
ATOM 613 C C . PHE A 1 77 ? 7.167 -8.567 -5.477 1.00 91.50 77 PHE A C 1
ATOM 615 O O . PHE A 1 77 ? 6.585 -7.615 -5.997 1.00 91.50 77 PHE A O 1
ATOM 622 N N . GLN A 1 78 ? 8.464 -8.813 -5.630 1.00 93.19 78 GLN A N 1
ATOM 623 C CA . GLN A 1 78 ? 9.365 -8.041 -6.474 1.00 93.19 78 GLN A CA 1
ATOM 624 C C . GLN A 1 78 ? 10.009 -8.963 -7.522 1.00 93.19 78 GLN A C 1
ATOM 626 O O . GLN A 1 78 ? 10.053 -10.175 -7.315 1.00 93.19 78 GLN A O 1
ATOM 631 N N . PRO A 1 79 ? 10.495 -8.429 -8.659 1.00 93.75 79 PRO A N 1
ATOM 632 C CA . PRO A 1 79 ? 11.036 -9.260 -9.739 1.00 93.75 79 PRO A CA 1
ATOM 633 C C . PRO A 1 79 ? 12.313 -10.032 -9.381 1.00 93.75 79 PRO A C 1
ATOM 635 O O . PRO A 1 79 ? 12.602 -11.043 -10.014 1.00 93.75 79 PRO A O 1
ATOM 638 N N . THR A 1 80 ? 13.091 -9.536 -8.416 1.00 95.81 80 THR A N 1
ATOM 639 C CA . THR A 1 80 ? 14.342 -10.146 -7.944 1.00 95.81 80 THR A CA 1
ATOM 640 C C . THR A 1 80 ? 14.440 -10.041 -6.426 1.00 95.81 80 THR A C 1
ATOM 642 O O . THR A 1 80 ? 13.893 -9.104 -5.840 1.00 95.81 80 THR A O 1
ATOM 645 N N . ASP A 1 81 ? 15.197 -10.947 -5.807 1.00 93.62 81 ASP A N 1
ATOM 646 C CA . ASP A 1 81 ? 15.422 -10.956 -4.353 1.00 93.62 81 ASP A CA 1
ATOM 647 C C . ASP A 1 81 ? 16.108 -9.668 -3.883 1.00 93.62 81 ASP A C 1
ATOM 649 O O . ASP A 1 81 ? 15.682 -9.046 -2.917 1.00 93.62 81 ASP A O 1
ATOM 653 N N . SER A 1 82 ? 17.087 -9.169 -4.644 1.00 94.25 82 SER A N 1
ATOM 654 C CA . SER A 1 82 ? 17.731 -7.881 -4.357 1.00 94.25 82 SER A CA 1
ATOM 655 C C . SER A 1 82 ? 16.741 -6.710 -4.353 1.00 94.25 82 SER A C 1
ATOM 657 O O . SER A 1 82 ? 16.787 -5.856 -3.472 1.00 94.25 82 SER A O 1
ATOM 659 N N . ALA A 1 83 ? 15.791 -6.686 -5.295 1.00 92.75 83 ALA A N 1
ATOM 660 C CA . ALA A 1 83 ? 14.754 -5.661 -5.338 1.00 92.75 83 ALA A CA 1
ATOM 661 C C . ALA A 1 83 ? 13.715 -5.832 -4.218 1.00 92.75 83 ALA A C 1
ATOM 663 O O . ALA A 1 83 ? 13.063 -4.851 -3.849 1.00 92.75 83 ALA A O 1
ATOM 664 N N . ALA A 1 84 ? 13.537 -7.050 -3.697 1.00 92.25 84 ALA A N 1
ATOM 665 C CA . ALA A 1 84 ? 12.737 -7.314 -2.507 1.00 92.25 84 ALA A CA 1
ATOM 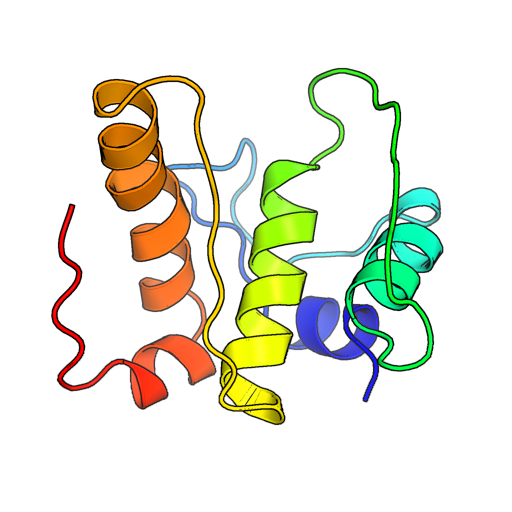666 C C . ALA A 1 84 ? 13.436 -6.779 -1.252 1.00 92.25 84 ALA A C 1
ATOM 668 O O . ALA A 1 84 ? 12.833 -5.997 -0.519 1.00 92.25 84 ALA A O 1
ATOM 669 N N . GLU A 1 85 ? 14.713 -7.103 -1.053 1.00 91.50 85 GLU A N 1
ATOM 670 C CA . GLU A 1 85 ? 15.520 -6.610 0.068 1.00 91.50 85 GLU A CA 1
ATOM 671 C C . GLU A 1 85 ? 15.572 -5.080 0.126 1.00 91.50 85 GLU A C 1
ATOM 673 O O . GLU A 1 85 ? 15.327 -4.479 1.178 1.00 91.50 85 GLU A O 1
ATOM 678 N N . ASP A 1 86 ? 15.851 -4.438 -1.010 1.00 91.62 86 ASP A N 1
ATOM 679 C CA . ASP A 1 86 ? 15.904 -2.981 -1.101 1.00 91.62 86 ASP A CA 1
ATOM 680 C C . ASP A 1 86 ? 14.537 -2.359 -0.802 1.00 91.62 86 ASP A C 1
ATOM 682 O O . ASP A 1 86 ? 14.447 -1.350 -0.096 1.00 91.62 86 ASP A O 1
ATOM 686 N N . PHE A 1 87 ? 13.453 -2.967 -1.295 1.00 91.31 87 PHE A N 1
ATOM 687 C CA . PHE A 1 87 ? 12.091 -2.514 -1.020 1.00 91.31 87 PHE A CA 1
ATOM 688 C C .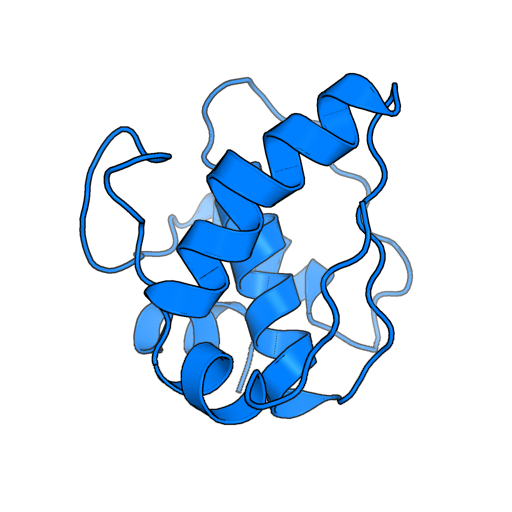 PHE A 1 87 ? 11.735 -2.643 0.465 1.00 91.31 87 PHE A C 1
ATOM 690 O O . PHE A 1 87 ? 11.141 -1.727 1.038 1.00 91.31 87 PHE A O 1
ATOM 697 N N . MET A 1 88 ? 12.132 -3.741 1.106 1.00 90.50 88 MET A N 1
ATOM 698 C CA . MET A 1 88 ? 11.908 -3.954 2.533 1.00 90.50 88 MET A CA 1
ATOM 699 C C . MET A 1 88 ? 12.575 -2.861 3.370 1.00 90.50 88 MET A C 1
ATOM 701 O O . MET A 1 88 ? 11.889 -2.176 4.132 1.00 90.50 88 MET A O 1
ATOM 705 N N . LYS A 1 89 ? 13.875 -2.627 3.155 1.00 88.44 89 LYS A N 1
ATOM 706 C CA . LYS A 1 89 ? 14.662 -1.636 3.908 1.00 88.44 89 LYS A CA 1
ATOM 707 C C . LYS A 1 89 ? 14.192 -0.203 3.654 1.00 88.44 89 LYS A C 1
ATOM 709 O O . LYS A 1 89 ? 14.015 0.580 4.583 1.00 88.44 89 LYS A O 1
ATOM 714 N N . SER A 1 90 ? 13.985 0.160 2.388 1.00 89.06 90 SER A N 1
ATOM 715 C CA . SER A 1 90 ? 13.679 1.548 2.014 1.00 89.06 90 SER A CA 1
ATOM 716 C C . SER A 1 90 ? 12.220 1.933 2.250 1.00 89.06 90 SER A C 1
ATOM 718 O O . SER A 1 90 ? 11.927 3.079 2.589 1.00 89.06 90 SER A O 1
ATOM 720 N N . HIS A 1 91 ? 11.281 1.008 2.066 1.00 90.94 91 HIS A N 1
ATOM 721 C CA . HIS A 1 91 ? 9.861 1.332 2.073 1.00 90.94 91 HIS A CA 1
ATOM 722 C C . HIS A 1 91 ? 9.113 0.711 3.244 1.00 90.94 91 HIS A C 1
ATOM 724 O O . HIS A 1 91 ? 8.442 1.443 3.967 1.00 90.94 91 HIS A O 1
ATOM 730 N N . VAL A 1 92 ? 9.214 -0.603 3.445 1.00 89.94 92 VAL A N 1
ATOM 731 C CA . VAL A 1 92 ? 8.385 -1.305 4.439 1.00 89.94 92 VAL A CA 1
ATOM 732 C C . VAL A 1 92 ? 8.807 -0.952 5.862 1.00 89.94 92 VAL A C 1
ATOM 734 O O . VAL A 1 92 ? 7.973 -0.509 6.650 1.00 89.94 92 VAL A O 1
ATOM 737 N N . GLU A 1 93 ? 10.096 -1.066 6.183 1.00 89.00 93 GLU A N 1
ATOM 738 C CA . GLU A 1 93 ? 10.618 -0.714 7.509 1.00 89.00 93 GLU A CA 1
ATOM 739 C C . GLU A 1 93 ? 10.403 0.766 7.837 1.00 89.00 93 GLU A C 1
ATOM 741 O O . GLU A 1 93 ? 10.040 1.118 8.961 1.00 89.00 93 GLU A O 1
ATOM 746 N N . ALA A 1 94 ? 10.601 1.640 6.847 1.00 88.50 94 ALA A N 1
ATOM 747 C CA . ALA A 1 94 ? 10.340 3.068 6.977 1.00 88.50 94 ALA A CA 1
ATOM 748 C C . ALA A 1 94 ? 8.860 3.335 7.297 1.00 88.50 94 ALA A C 1
ATOM 750 O O . ALA A 1 94 ? 8.549 4.112 8.197 1.00 88.50 94 ALA A O 1
ATOM 751 N N . THR A 1 95 ? 7.936 2.658 6.613 1.00 90.00 95 THR A N 1
ATOM 752 C CA . THR A 1 95 ? 6.498 2.761 6.883 1.00 90.00 95 THR A CA 1
ATOM 753 C C . THR A 1 95 ? 6.140 2.264 8.283 1.00 90.00 95 THR A C 1
ATOM 755 O O . THR A 1 95 ? 5.499 2.997 9.029 1.00 90.00 95 THR A O 1
ATOM 758 N N . ILE A 1 96 ? 6.574 1.060 8.674 1.00 89.19 96 ILE A N 1
ATOM 759 C CA . ILE A 1 96 ? 6.250 0.484 9.993 1.00 89.19 96 ILE A CA 1
ATOM 760 C C . ILE A 1 96 ? 6.750 1.393 11.122 1.00 89.19 96 ILE A C 1
ATOM 762 O O . ILE A 1 96 ? 6.051 1.605 12.105 1.00 89.19 96 ILE A O 1
ATOM 766 N N . ARG A 1 97 ? 7.943 1.975 10.970 1.00 87.62 97 ARG A N 1
ATOM 767 C CA . ARG A 1 97 ? 8.550 2.854 11.978 1.00 87.62 97 ARG A CA 1
ATOM 768 C C . ARG A 1 97 ? 7.816 4.184 12.151 1.00 87.62 97 ARG A C 1
ATOM 770 O O . ARG A 1 97 ? 7.771 4.695 13.270 1.00 87.62 97 ARG A O 1
ATOM 777 N N . ASN A 1 98 ? 7.315 4.756 11.056 1.00 87.62 98 ASN A N 1
ATOM 778 C CA . ASN A 1 98 ? 6.740 6.104 11.029 1.00 87.62 98 ASN A CA 1
ATOM 779 C C . ASN A 1 98 ? 5.212 6.126 11.163 1.00 87.62 98 ASN A C 1
ATOM 781 O O . ASN A 1 98 ? 4.653 7.186 11.421 1.00 87.62 98 ASN A O 1
ATOM 785 N N . VAL A 1 99 ? 4.535 4.985 11.012 1.00 87.81 99 VAL A N 1
ATOM 786 C CA . VAL A 1 99 ? 3.089 4.860 11.238 1.00 87.81 99 VAL A CA 1
ATOM 787 C C . VAL A 1 99 ? 2.857 4.308 12.652 1.00 87.81 99 VAL A C 1
ATOM 789 O O . VAL A 1 99 ? 3.125 3.125 12.879 1.00 87.81 99 VAL A O 1
ATOM 792 N N . PRO A 1 100 ? 2.375 5.122 13.616 1.00 85.62 100 PRO A N 1
ATOM 793 C CA . PRO A 1 100 ? 2.364 4.754 15.036 1.00 85.62 100 PRO A CA 1
ATOM 794 C C . PRO A 1 100 ? 1.644 3.438 15.345 1.00 85.62 100 PRO A C 1
ATOM 796 O O . PRO A 1 100 ? 2.199 2.587 16.034 1.00 85.62 100 PRO A O 1
ATOM 799 N N . CYS A 1 101 ? 0.459 3.219 14.770 1.00 87.31 101 CYS A N 1
ATOM 800 C CA . CYS A 1 101 ? -0.307 1.994 15.003 1.00 87.31 101 CYS A CA 1
ATOM 801 C C . CYS A 1 101 ? 0.420 0.734 14.501 1.00 87.31 101 CYS A C 1
ATOM 803 O O . CYS A 1 101 ? 0.387 -0.303 15.159 1.00 87.31 101 CYS A O 1
ATOM 805 N N . LEU A 1 102 ? 1.135 0.816 13.372 1.00 86.88 102 LEU A N 1
ATOM 806 C CA . LEU A 1 102 ? 1.927 -0.307 12.862 1.00 86.88 102 LEU A CA 1
ATOM 807 C C . LEU A 1 102 ? 3.149 -0.563 13.739 1.00 86.88 102 LEU A C 1
ATOM 809 O O . LEU A 1 102 ? 3.482 -1.718 14.001 1.00 86.88 102 LEU A O 1
ATOM 813 N N . LYS A 1 103 ? 3.796 0.502 14.219 1.00 83.31 103 LYS A N 1
ATOM 814 C CA . LYS A 1 103 ? 4.928 0.401 15.137 1.00 83.31 103 LYS A CA 1
ATOM 815 C C . LYS A 1 103 ? 4.538 -0.354 16.406 1.00 83.31 103 LYS A C 1
ATOM 817 O O . LYS A 1 103 ? 5.244 -1.286 16.786 1.00 83.31 103 LYS A O 1
ATOM 822 N N . ASP A 1 104 ? 3.401 -0.011 17.003 1.00 84.19 104 ASP A N 1
ATOM 823 C CA . ASP A 1 104 ? 2.911 -0.652 18.226 1.00 84.19 104 ASP A CA 1
ATOM 824 C C . ASP A 1 104 ? 2.598 -2.142 18.018 1.00 84.19 104 ASP A C 1
ATOM 826 O O . ASP A 1 104 ? 2.936 -2.969 18.869 1.00 84.19 104 ASP A O 1
ATOM 830 N N . LEU A 1 105 ? 2.032 -2.497 16.857 1.00 83.62 105 LEU A N 1
ATOM 831 C CA . LEU A 1 105 ? 1.735 -3.881 16.464 1.00 83.62 105 LEU A CA 1
ATOM 832 C C . LEU A 1 105 ? 2.987 -4.700 16.118 1.00 83.62 105 LEU A C 1
ATOM 834 O O . LEU A 1 105 ? 2.958 -5.928 16.197 1.00 83.62 105 LEU A O 1
ATOM 838 N N . SER A 1 106 ? 4.079 -4.035 15.735 1.00 75.00 106 SER A N 1
ATOM 839 C CA . SER A 1 106 ? 5.303 -4.678 15.242 1.00 75.00 106 SER A CA 1
ATOM 840 C C . SER A 1 106 ? 6.252 -5.195 16.329 1.00 75.00 106 SER A C 1
ATOM 842 O O . SER A 1 106 ? 7.267 -5.819 16.006 1.00 75.00 106 SER A O 1
ATOM 844 N N . HIS A 1 107 ? 5.951 -4.975 17.616 1.00 61.88 107 HIS A N 1
ATOM 845 C CA . HIS A 1 107 ? 6.772 -5.487 18.717 1.00 61.88 107 HIS A CA 1
ATOM 846 C C . HIS A 1 107 ? 6.881 -7.024 18.659 1.00 61.88 107 HIS A C 1
ATOM 848 O O . HIS A 1 107 ? 5.957 -7.745 19.026 1.00 61.88 107 HIS A O 1
ATOM 854 N N . GLY A 1 108 ? 8.039 -7.523 18.208 1.00 59.00 108 GLY A N 1
ATOM 855 C CA . GLY A 1 108 ? 8.351 -8.954 18.091 1.00 59.00 108 GLY A CA 1
ATOM 856 C C . GLY A 1 108 ? 8.311 -9.531 16.671 1.00 59.00 108 GLY A C 1
ATOM 857 O O . GLY A 1 108 ? 8.489 -10.738 16.515 1.00 59.00 108 GLY A O 1
ATOM 858 N N . TRP A 1 109 ? 8.095 -8.719 15.631 1.00 69.00 109 TRP A N 1
ATOM 859 C CA . TRP A 1 109 ? 8.121 -9.212 14.252 1.00 69.00 109 TRP A CA 1
ATOM 860 C C . TRP A 1 109 ? 9.553 -9.496 13.798 1.00 69.00 109 TRP A C 1
ATOM 862 O O . TRP A 1 109 ? 10.416 -8.618 13.830 1.00 69.00 109 TRP A O 1
ATOM 872 N N . VAL A 1 110 ? 9.799 -10.720 13.332 1.00 54.84 110 VAL A N 1
ATOM 873 C CA . VAL A 1 110 ? 11.033 -11.051 12.616 1.00 54.84 110 VAL A CA 1
ATOM 874 C C . VAL A 1 110 ? 10.821 -10.665 11.158 1.00 54.84 110 VAL A C 1
ATOM 876 O O . VAL A 1 110 ? 10.118 -11.351 10.420 1.00 54.84 110 VAL A O 1
ATOM 879 N N . VAL A 1 111 ? 11.400 -9.539 10.753 1.00 54.22 111 VAL A N 1
ATOM 880 C CA . VAL A 1 111 ? 11.430 -9.131 9.347 1.00 54.22 111 VAL A CA 1
ATOM 881 C C . VAL A 1 111 ? 12.516 -9.957 8.660 1.00 54.22 111 VAL A C 1
ATOM 883 O O . VAL A 1 111 ? 13.700 -9.658 8.787 1.00 54.22 111 VAL A O 1
ATOM 886 N N . THR A 1 112 ? 12.127 -11.047 8.001 1.00 46.22 112 THR A N 1
ATOM 887 C CA . THR A 1 112 ? 13.040 -11.870 7.197 1.00 46.22 112 THR A CA 1
ATOM 888 C C . THR A 1 112 ? 13.033 -11.378 5.755 1.00 46.22 112 THR A C 1
ATOM 890 O O . THR A 1 112 ? 11.970 -11.354 5.131 1.00 46.22 112 THR A O 1
ATOM 893 N N . SER A 1 113 ? 14.201 -10.974 5.254 1.00 45.69 113 SER A N 1
ATOM 894 C CA . SER A 1 113 ? 14.483 -10.830 3.820 1.00 45.69 113 SER A CA 1
ATOM 895 C C . SER A 1 113 ? 14.528 -12.181 3.125 1.00 45.69 113 SER A 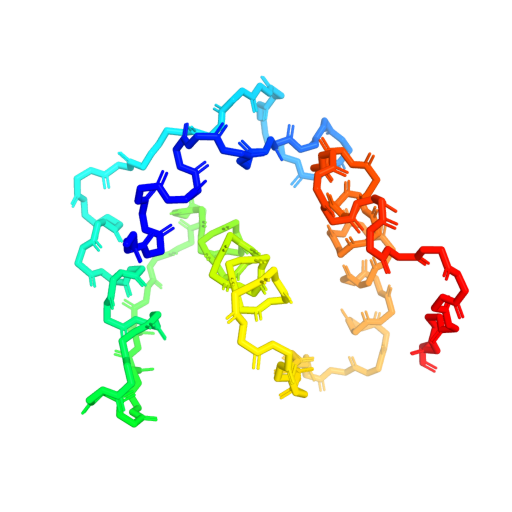C 1
ATOM 897 O O . SER A 1 113 ? 15.126 -13.097 3.740 1.00 45.69 113 SER A O 1
#

pLDDT: mean 88.48, std 10.73, range [45.69, 98.06]